Protein AF-A0AAU6PH48-F1 (afdb_monomer)

pLDDT: mean 81.65, std 17.06, range [42.31, 98.19]

Solvent-accessible surface area (backbone atoms only — not comparable to full-atom values): 6428 Å² total; per-residue (Å²): 132,87,76,74,26,89,87,47,77,96,52,94,57,52,49,69,60,53,53,48,53,53,56,42,49,76,70,73,50,49,54,67,57,46,14,63,77,67,74,45,59,49,70,59,40,45,53,50,54,52,54,51,51,51,51,50,51,55,48,53,53,53,50,58,74,71,44,73,77,92,80,77,92,80,89,77,82,85,81,78,83,81,84,80,77,82,77,82,75,80,76,79,75,81,74,91,126

Sequence (97 aa):
MKRKNKYYNRSRLSEAKFREVIKYFSVDLSATQIAQLTNLNLNTVNKILTLVRIRIFELSDQYQLQSAPLVGQIEVDESFLVLGASVGNAAEVPGAR

Mean predicted aligned error: 11.12 Å

Structure (mmCIF, N/CA/C/O backbone):
data_AF-A0AAU6PH48-F1
#
_entry.id   AF-A0AAU6PH48-F1
#
loop_
_atom_site.group_PDB
_atom_site.id
_atom_site.type_symbol
_atom_site.label_atom_id
_atom_site.label_alt_id
_atom_site.label_comp_id
_atom_site.label_asym_id
_atom_site.label_entity_id
_atom_site.label_seq_id
_atom_site.pdbx_PDB_ins_code
_atom_site.Cartn_x
_atom_site.Cartn_y
_atom_site.Cartn_z
_atom_site.occupancy
_atom_site.B_iso_or_equiv
_atom_site.auth_seq_id
_atom_site.auth_comp_id
_atom_site.auth_asym_id
_atom_site.auth_atom_id
_atom_site.pdbx_PDB_model_num
ATOM 1 N N . MET A 1 1 ? -4.881 -19.334 17.807 1.00 52.94 1 MET A N 1
ATOM 2 C CA . MET A 1 1 ? -3.595 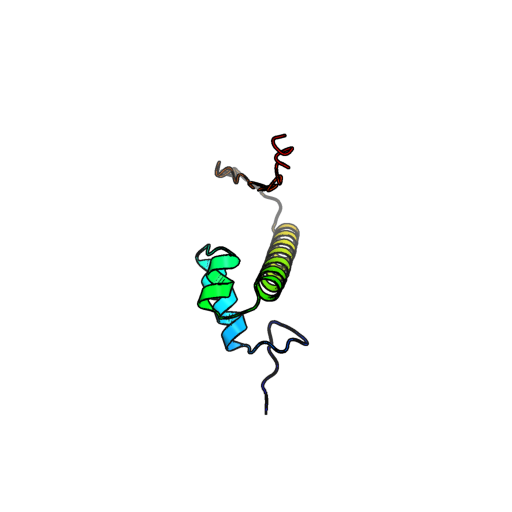-18.696 17.428 1.00 52.94 1 MET A CA 1
ATOM 3 C C . MET A 1 1 ? -3.865 -17.478 16.556 1.00 52.94 1 MET A C 1
ATOM 5 O O . MET A 1 1 ? -4.538 -17.614 15.541 1.00 52.94 1 MET A O 1
ATOM 9 N N . LYS A 1 2 ? -3.382 -16.289 16.934 1.00 58.19 2 LYS A N 1
ATOM 10 C CA . LYS A 1 2 ? -3.521 -15.083 16.101 1.00 58.19 2 LYS A CA 1
ATOM 11 C C . LYS A 1 2 ? -2.555 -15.223 14.921 1.00 58.19 2 LYS A C 1
ATOM 13 O O . LYS A 1 2 ? -1.343 -15.158 15.123 1.00 58.19 2 LYS A O 1
ATOM 18 N N . ARG A 1 3 ? -3.064 -15.507 13.717 1.00 70.50 3 ARG A N 1
ATOM 19 C CA . ARG A 1 3 ? -2.209 -15.593 12.525 1.00 70.50 3 ARG A CA 1
ATOM 20 C C . ARG A 1 3 ? -1.532 -14.239 12.319 1.00 70.50 3 ARG A C 1
ATOM 22 O O . ARG A 1 3 ? -2.200 -13.206 12.293 1.00 70.50 3 ARG A O 1
ATOM 29 N N . LYS A 1 4 ? -0.201 -14.250 12.257 1.00 76.81 4 LYS A N 1
ATOM 30 C CA . LYS A 1 4 ? 0.592 -13.061 11.937 1.00 76.81 4 LYS A CA 1
ATOM 31 C C . LYS A 1 4 ? 0.333 -12.711 10.475 1.00 76.81 4 LYS A C 1
ATOM 33 O O . LYS A 1 4 ? 0.258 -13.605 9.641 1.00 76.81 4 LYS A O 1
ATOM 38 N N . ASN A 1 5 ? 0.192 -11.426 10.181 1.00 83.94 5 ASN A N 1
ATOM 39 C CA . ASN A 1 5 ? 0.007 -10.960 8.816 1.00 83.94 5 ASN A CA 1
ATOM 40 C C . ASN A 1 5 ? 1.284 -11.231 8.000 1.00 83.94 5 ASN A C 1
ATOM 42 O O . ASN A 1 5 ? 2.328 -10.653 8.304 1.00 83.94 5 ASN A O 1
ATOM 46 N N . LYS A 1 6 ? 1.191 -12.097 6.981 1.00 86.94 6 LYS A N 1
ATOM 47 C CA . LYS A 1 6 ? 2.318 -12.470 6.104 1.00 86.94 6 LYS A CA 1
ATOM 48 C C . LYS A 1 6 ? 2.871 -11.283 5.308 1.00 86.94 6 LYS A C 1
ATOM 50 O O . LYS A 1 6 ? 4.049 -11.266 4.973 1.00 86.94 6 LYS A O 1
ATOM 55 N N . TYR A 1 7 ? 2.018 -10.314 4.997 1.00 88.00 7 TYR A N 1
ATOM 56 C CA . TYR A 1 7 ? 2.343 -9.193 4.119 1.00 88.00 7 TYR A CA 1
ATOM 57 C C . TYR A 1 7 ? 2.802 -7.955 4.886 1.00 88.00 7 TYR A C 1
ATOM 59 O O . TYR A 1 7 ? 3.508 -7.117 4.334 1.00 88.00 7 TYR A O 1
ATOM 67 N N . TYR A 1 8 ? 2.410 -7.829 6.159 1.00 88.31 8 TYR A N 1
ATOM 68 C CA . TYR A 1 8 ? 2.702 -6.647 6.963 1.00 88.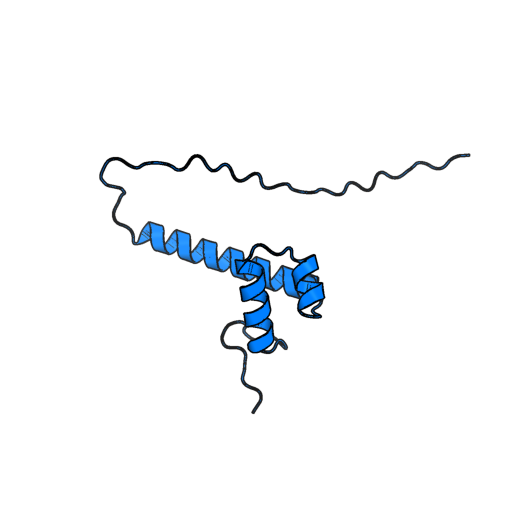31 8 TYR A CA 1
ATOM 69 C C . TYR A 1 8 ? 3.266 -7.012 8.339 1.00 88.31 8 TYR A C 1
ATOM 71 O O . TYR A 1 8 ? 2.544 -7.167 9.334 1.00 88.31 8 TYR A O 1
ATOM 79 N N . ASN A 1 9 ? 4.595 -7.145 8.366 1.00 84.06 9 ASN A N 1
ATOM 80 C CA . ASN A 1 9 ? 5.374 -7.569 9.525 1.00 84.06 9 ASN A CA 1
ATOM 81 C C . ASN A 1 9 ? 5.202 -6.637 10.732 1.00 84.06 9 ASN A C 1
ATOM 83 O O . ASN A 1 9 ? 5.161 -5.416 10.604 1.00 84.06 9 ASN A O 1
ATOM 87 N N . ARG A 1 10 ? 5.137 -7.241 11.930 1.00 79.31 10 ARG A N 1
ATOM 88 C CA . ARG A 1 10 ? 4.993 -6.559 13.236 1.00 79.31 10 ARG A CA 1
ATOM 89 C C . ARG A 1 10 ? 3.782 -5.619 13.340 1.00 79.31 10 ARG A C 1
ATOM 91 O O . ARG A 1 10 ? 3.731 -4.775 14.231 1.00 79.31 10 ARG A O 1
ATOM 98 N N . SER A 1 11 ? 2.789 -5.777 12.472 1.00 80.31 11 SER A N 1
ATOM 99 C CA . SER A 1 11 ? 1.575 -4.976 12.533 1.00 80.31 11 SER A CA 1
ATOM 100 C C . SER A 1 11 ? 0.526 -5.585 13.462 1.00 80.31 11 SER A C 1
ATOM 102 O O . SER A 1 11 ? 0.422 -6.802 13.623 1.00 80.31 11 SER A O 1
ATOM 104 N N . ARG A 1 12 ? -0.289 -4.714 14.065 1.00 85.12 12 ARG A N 1
ATOM 105 C CA . ARG A 1 12 ? -1.525 -5.103 14.764 1.00 85.12 12 ARG A CA 1
ATOM 106 C C . ARG A 1 12 ? -2.701 -5.318 13.799 1.00 85.12 12 ARG A C 1
ATOM 108 O O . ARG A 1 12 ? -3.785 -5.682 14.247 1.00 85.12 12 ARG A O 1
ATOM 115 N N . LEU A 1 13 ? -2.489 -5.094 12.500 1.00 89.19 13 LEU A N 1
ATOM 116 C CA . LEU A 1 13 ? -3.504 -5.194 11.460 1.00 89.19 13 LEU A CA 1
ATOM 117 C C . LEU A 1 13 ? -3.703 -6.655 11.048 1.00 89.19 13 LEU A C 1
ATOM 119 O O . LEU A 1 13 ? -2.738 -7.373 10.778 1.00 89.19 13 LEU A O 1
ATOM 123 N N . SER A 1 14 ? -4.960 -7.091 10.971 1.00 90.31 14 SER A N 1
ATOM 124 C CA . SER A 1 14 ? -5.273 -8.425 10.462 1.00 90.31 14 SER A CA 1
ATOM 125 C C . SER A 1 14 ? -4.922 -8.537 8.977 1.00 90.31 14 SER A C 1
ATOM 127 O O . SER A 1 14 ? -4.990 -7.567 8.222 1.00 90.31 14 SER A O 1
ATOM 129 N N . GLU A 1 15 ? -4.570 -9.744 8.540 1.00 91.69 15 GLU A N 1
ATOM 130 C CA . GLU A 1 15 ? -4.280 -10.014 7.129 1.00 91.69 15 GLU A CA 1
ATOM 131 C C . GLU A 1 15 ? -5.477 -9.690 6.224 1.00 91.69 15 GLU A C 1
ATOM 133 O O . GLU A 1 15 ? -5.303 -9.095 5.166 1.00 91.69 15 GLU A O 1
ATOM 138 N N . ALA A 1 16 ? -6.696 -10.009 6.671 1.00 92.00 16 ALA A N 1
ATOM 139 C CA . ALA A 1 16 ? -7.921 -9.705 5.938 1.00 92.00 16 ALA A CA 1
ATOM 140 C C . ALA A 1 16 ? -8.082 -8.197 5.688 1.00 92.00 16 ALA A C 1
ATOM 142 O O . ALA A 1 16 ? -8.311 -7.794 4.550 1.00 92.00 16 ALA A O 1
ATOM 143 N N . LYS A 1 17 ? -7.881 -7.357 6.717 1.00 93.00 17 LYS A N 1
ATOM 144 C CA . LYS A 1 17 ? -7.959 -5.896 6.561 1.00 93.00 17 LYS A CA 1
ATOM 145 C C . LYS A 1 17 ? -6.834 -5.343 5.698 1.00 93.00 17 LYS A C 1
ATOM 147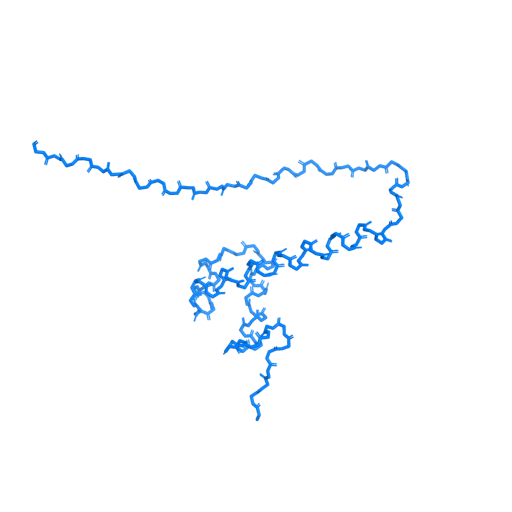 O O . LYS A 1 17 ? -7.069 -4.435 4.911 1.00 93.00 17 LYS A O 1
ATOM 152 N N . PHE A 1 18 ? -5.628 -5.900 5.799 1.00 95.00 18 PHE A N 1
ATOM 153 C CA . PHE A 1 18 ? -4.540 -5.515 4.901 1.00 95.00 18 PHE A CA 1
ATOM 154 C C . PHE A 1 18 ? -4.888 -5.815 3.438 1.00 95.00 18 PHE A C 1
ATOM 156 O O . PHE A 1 18 ? -4.759 -4.940 2.589 1.00 95.00 18 PHE A O 1
ATOM 163 N N . ARG A 1 19 ? -5.389 -7.019 3.139 1.00 95.00 19 ARG A N 1
ATOM 164 C CA . ARG A 1 19 ? -5.816 -7.388 1.780 1.00 95.00 19 ARG A CA 1
ATOM 165 C C . ARG A 1 19 ? -6.952 -6.509 1.265 1.00 95.00 19 ARG A C 1
ATOM 167 O O . ARG A 1 19 ? -6.982 -6.204 0.080 1.00 95.00 19 ARG A O 1
ATOM 174 N N . GLU A 1 20 ? -7.855 -6.088 2.143 1.00 96.31 20 GLU A N 1
ATOM 175 C CA . GLU A 1 20 ? -8.922 -5.149 1.801 1.00 96.31 20 GLU A CA 1
ATOM 176 C C . GLU A 1 20 ? -8.366 -3.774 1.391 1.00 96.31 20 GLU A C 1
ATOM 178 O O . GLU A 1 20 ? -8.758 -3.248 0.353 1.00 96.31 20 GLU A O 1
ATOM 183 N N . VAL A 1 21 ? -7.383 -3.241 2.130 1.00 96.88 21 VAL A N 1
ATOM 184 C CA . VAL A 1 21 ? -6.662 -2.011 1.746 1.00 96.88 21 VAL A CA 1
ATOM 185 C C . VAL A 1 21 ? -6.026 -2.154 0.360 1.00 96.88 21 VAL A C 1
ATOM 187 O O . VAL A 1 21 ? -6.177 -1.259 -0.466 1.00 96.88 21 VAL A O 1
ATOM 190 N N . ILE A 1 22 ? -5.360 -3.282 0.078 1.00 96.88 22 ILE A N 1
ATOM 191 C CA . ILE A 1 22 ? -4.751 -3.535 -1.241 1.00 96.88 22 ILE A CA 1
ATOM 192 C C . ILE A 1 22 ? -5.809 -3.619 -2.346 1.00 96.88 22 ILE A C 1
ATOM 194 O O . ILE A 1 22 ? -5.610 -3.059 -3.420 1.00 96.88 22 ILE A O 1
ATOM 198 N N . LYS A 1 23 ? -6.948 -4.272 -2.085 1.00 97.56 23 LYS A N 1
ATOM 199 C CA . LYS A 1 23 ? -8.062 -4.348 -3.039 1.00 97.56 23 LYS A CA 1
ATOM 200 C C . LYS A 1 23 ? -8.576 -2.954 -3.398 1.00 97.56 23 LYS A C 1
ATOM 202 O O . LYS A 1 23 ? -8.782 -2.669 -4.572 1.00 97.56 23 LYS A O 1
ATOM 207 N N . TYR A 1 24 ? -8.763 -2.083 -2.410 1.00 98.19 24 TYR A N 1
ATOM 208 C CA . TYR A 1 24 ? -9.215 -0.720 -2.674 1.00 98.19 24 TYR A CA 1
ATOM 209 C C . TYR A 1 24 ? -8.156 0.130 -3.378 1.00 98.19 24 TYR A C 1
ATOM 211 O O . TYR A 1 24 ? -8.489 0.903 -4.269 1.00 98.19 24 TYR A O 1
ATOM 219 N N . PHE A 1 25 ? -6.882 -0.064 -3.042 1.00 96.38 25 PHE A N 1
ATOM 220 C CA . PHE A 1 25 ? -5.783 0.571 -3.763 1.00 96.38 25 PHE A CA 1
ATOM 221 C C . PHE A 1 25 ? -5.749 0.167 -5.246 1.00 96.38 25 PHE A C 1
ATOM 223 O O . PHE A 1 25 ? -5.542 1.022 -6.093 1.00 96.38 25 PHE A O 1
ATOM 230 N N . SER A 1 26 ? -6.016 -1.103 -5.577 1.00 96.38 26 SER A N 1
ATOM 231 C CA . SER A 1 26 ? -6.014 -1.580 -6.973 1.00 96.38 26 SER A CA 1
ATOM 232 C C . SER A 1 26 ? -7.149 -1.043 -7.852 1.00 96.38 26 SER A C 1
ATOM 234 O O . SER A 1 26 ? -7.109 -1.237 -9.060 1.00 96.38 26 SER A O 1
ATOM 236 N N . VAL A 1 27 ? -8.163 -0.406 -7.260 1.00 96.56 27 VAL A N 1
ATOM 237 C CA . VAL A 1 27 ? -9.264 0.255 -7.984 1.00 96.56 27 VAL A CA 1
ATOM 238 C C . VAL A 1 27 ? -9.167 1.785 -7.891 1.00 96.56 27 VAL A C 1
ATOM 240 O O . VAL A 1 27 ? -10.176 2.470 -8.020 1.00 96.56 27 VAL A O 1
ATOM 243 N N . ASP A 1 28 ? -7.968 2.308 -7.612 1.00 94.81 28 ASP A N 1
ATOM 244 C CA . ASP A 1 28 ? -7.646 3.741 -7.534 1.00 94.81 28 ASP A CA 1
ATOM 245 C C . ASP A 1 28 ? -8.436 4.553 -6.492 1.00 94.81 28 ASP A C 1
ATOM 247 O O . ASP A 1 28 ? -8.647 5.760 -6.629 1.00 94.81 28 ASP A O 1
ATOM 251 N N . LEU A 1 29 ? -8.831 3.928 -5.377 1.00 96.81 29 LEU A N 1
ATOM 252 C CA . LEU A 1 29 ? -9.408 4.677 -4.257 1.00 96.81 29 LEU A CA 1
ATOM 253 C C . LEU A 1 29 ? -8.346 5.500 -3.516 1.00 96.81 29 LEU A C 1
ATOM 255 O O . LEU A 1 29 ? -7.225 5.050 -3.251 1.00 96.81 29 LEU A O 1
ATOM 259 N N . SER A 1 30 ? -8.733 6.706 -3.101 1.00 96.06 30 SER A N 1
ATOM 260 C CA . SER A 1 30 ? -7.875 7.599 -2.326 1.00 96.06 30 SER A CA 1
ATOM 261 C C . SER A 1 30 ? -7.668 7.093 -0.894 1.00 96.06 30 SER A C 1
ATOM 263 O O . SER A 1 30 ? -8.474 6.342 -0.340 1.00 96.06 30 SER A O 1
ATOM 265 N N . ALA A 1 31 ? -6.600 7.547 -0.233 1.00 95.75 31 ALA A N 1
ATOM 266 C CA . ALA A 1 31 ? -6.308 7.140 1.143 1.00 95.75 31 ALA A CA 1
ATOM 267 C C . ALA A 1 31 ? -7.451 7.469 2.122 1.00 95.75 31 ALA A C 1
ATOM 269 O O . ALA A 1 31 ? -7.700 6.702 3.053 1.00 95.75 31 ALA A O 1
ATOM 270 N N . THR A 1 32 ? -8.164 8.580 1.904 1.00 97.81 32 THR A N 1
ATOM 271 C CA . THR A 1 32 ? -9.314 8.984 2.725 1.00 97.81 32 THR A CA 1
ATOM 272 C C . THR A 1 32 ? -10.502 8.050 2.520 1.00 97.81 32 THR A C 1
ATOM 274 O O . THR A 1 32 ? -11.064 7.576 3.508 1.00 97.81 32 THR A O 1
ATOM 277 N N . GLN A 1 33 ? -10.821 7.700 1.271 1.00 98.00 33 GLN A N 1
ATOM 278 C CA . GLN A 1 33 ? -11.870 6.726 0.948 1.00 98.00 33 GLN A CA 1
ATOM 279 C C . GLN A 1 33 ? -11.550 5.351 1.545 1.00 98.00 33 GLN A C 1
ATOM 281 O O . GLN A 1 33 ? -12.397 4.729 2.184 1.00 98.00 33 GLN A O 1
ATOM 286 N N . ILE A 1 34 ? -10.302 4.896 1.413 1.00 97.69 34 ILE A N 1
ATOM 287 C CA . ILE A 1 34 ? -9.853 3.618 1.976 1.00 97.69 34 ILE A CA 1
ATOM 288 C C . ILE A 1 34 ? -9.965 3.623 3.503 1.00 97.69 34 ILE A C 1
ATOM 290 O O . ILE A 1 34 ? -10.444 2.646 4.081 1.00 97.69 34 ILE A O 1
ATOM 294 N N . ALA A 1 35 ? -9.548 4.701 4.172 1.00 97.44 35 ALA A N 1
ATOM 295 C CA . ALA A 1 35 ? -9.651 4.826 5.626 1.00 97.44 35 ALA A CA 1
ATOM 296 C C . ALA A 1 35 ? -11.107 4.731 6.104 1.00 97.44 35 ALA A C 1
ATOM 298 O O . ALA A 1 35 ? -11.389 3.988 7.047 1.00 97.44 35 ALA A O 1
ATOM 299 N N . GLN A 1 36 ? -12.027 5.401 5.403 1.00 97.56 36 GLN A N 1
ATOM 300 C CA . GLN A 1 36 ? -13.464 5.352 5.680 1.00 97.56 36 GLN A CA 1
ATOM 301 C C . GLN A 1 36 ? -14.042 3.944 5.475 1.00 97.56 36 GLN A C 1
ATOM 303 O O . GLN A 1 36 ? -14.672 3.408 6.383 1.00 97.56 36 GLN A O 1
ATOM 308 N N . LEU A 1 37 ? -13.775 3.305 4.330 1.00 97.31 37 LEU A N 1
ATOM 309 C CA . LEU A 1 37 ? -14.304 1.971 4.006 1.00 97.31 37 LEU A CA 1
ATOM 310 C C . LEU A 1 37 ? -13.742 0.870 4.913 1.00 97.31 37 LEU A C 1
ATOM 312 O O . LEU A 1 37 ? -14.437 -0.077 5.275 1.00 97.31 37 LEU A O 1
ATOM 316 N N . THR A 1 38 ? -12.469 0.979 5.296 1.00 95.19 38 THR A N 1
ATOM 317 C CA . THR A 1 38 ? -11.810 -0.042 6.120 1.00 95.19 38 THR A CA 1
ATOM 318 C C . THR A 1 38 ? -11.969 0.190 7.621 1.00 95.19 38 THR A C 1
ATOM 320 O O . THR A 1 38 ? -11.677 -0.738 8.384 1.00 95.19 38 THR A O 1
ATOM 323 N N . ASN A 1 39 ? -12.459 1.365 8.033 1.00 96.31 39 ASN A N 1
ATOM 324 C CA . ASN A 1 39 ? -12.468 1.863 9.411 1.00 96.31 39 ASN A CA 1
ATOM 325 C C . ASN A 1 39 ? -11.066 1.827 10.054 1.00 96.31 39 ASN A C 1
ATOM 327 O O . ASN A 1 39 ? -10.869 1.347 11.174 1.00 96.31 39 ASN A O 1
ATOM 331 N N . LEU A 1 40 ? -10.063 2.273 9.296 1.00 95.12 40 LEU A N 1
ATOM 332 C CA . LEU A 1 40 ? -8.674 2.377 9.737 1.00 95.12 40 LEU A CA 1
ATOM 333 C C . LEU A 1 40 ? -8.279 3.842 9.894 1.00 95.12 40 LEU A C 1
ATOM 335 O O . LEU A 1 40 ? -8.792 4.725 9.215 1.00 95.12 40 LEU A O 1
ATOM 339 N N . ASN A 1 41 ? -7.299 4.102 10.758 1.00 95.19 41 ASN A N 1
ATOM 340 C CA . ASN A 1 41 ? -6.711 5.432 10.859 1.00 95.19 41 ASN A CA 1
ATOM 341 C C . ASN A 1 41 ? -6.048 5.808 9.519 1.00 95.19 41 ASN A C 1
ATOM 343 O O . ASN A 1 41 ? -5.254 5.029 8.982 1.00 95.19 41 ASN A O 1
ATOM 347 N N . LEU A 1 42 ? -6.323 7.015 9.018 1.00 97.06 42 LEU A N 1
ATOM 348 C CA . LEU A 1 42 ? -5.757 7.546 7.776 1.00 97.06 42 LEU A CA 1
ATOM 349 C C . LEU A 1 42 ? -4.224 7.452 7.733 1.00 97.06 42 LEU A C 1
ATOM 351 O O . LEU A 1 42 ? -3.660 7.065 6.714 1.00 97.06 42 LEU A O 1
ATOM 355 N N . ASN A 1 43 ? -3.541 7.697 8.854 1.00 96.06 43 ASN A N 1
ATOM 356 C CA . ASN A 1 43 ? -2.085 7.558 8.955 1.00 96.06 43 ASN A CA 1
ATOM 357 C C . ASN A 1 43 ? -1.627 6.107 8.760 1.00 96.06 43 ASN A C 1
ATOM 359 O O . ASN A 1 43 ? -0.568 5.856 8.187 1.00 96.06 43 ASN A O 1
ATOM 363 N N . THR A 1 44 ? -2.428 5.137 9.212 1.00 94.75 44 THR A N 1
ATOM 364 C CA . THR A 1 44 ? -2.148 3.711 8.987 1.00 94.75 44 THR A CA 1
ATOM 365 C C . THR A 1 44 ? -2.308 3.357 7.514 1.00 94.75 44 THR A C 1
ATOM 367 O O . THR A 1 44 ? -1.430 2.700 6.959 1.00 94.75 44 THR A O 1
ATOM 370 N N . VAL A 1 45 ? -3.380 3.827 6.872 1.00 96.56 45 VAL A N 1
ATOM 371 C CA . VAL A 1 45 ? -3.603 3.624 5.434 1.00 96.56 45 VAL A CA 1
ATOM 372 C C . VAL A 1 45 ? -2.482 4.266 4.624 1.00 96.56 45 VAL A C 1
ATOM 374 O O . VAL A 1 45 ? -1.841 3.573 3.843 1.00 96.56 45 VAL A O 1
ATOM 377 N N . ASN A 1 46 ? -2.163 5.538 4.873 1.00 96.75 46 ASN A N 1
ATOM 378 C CA . ASN A 1 46 ? -1.064 6.237 4.206 1.00 96.75 46 ASN A CA 1
ATOM 379 C C . ASN A 1 46 ? 0.260 5.483 4.345 1.00 96.75 46 ASN A C 1
ATOM 381 O O . ASN A 1 46 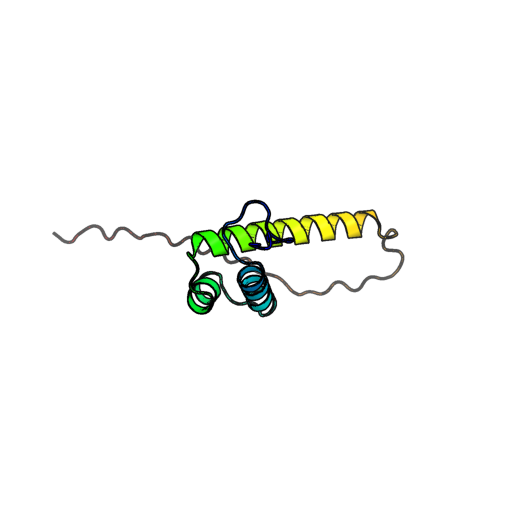? 0.940 5.256 3.348 1.00 96.75 46 ASN A O 1
ATOM 385 N N . LYS A 1 47 ? 0.593 5.011 5.553 1.00 95.25 47 LYS A N 1
ATOM 386 C CA . LYS A 1 47 ? 1.799 4.206 5.776 1.00 95.25 47 LYS A CA 1
ATOM 387 C C . LYS A 1 47 ? 1.805 2.928 4.937 1.00 95.25 47 LYS A C 1
ATOM 389 O O . LYS A 1 47 ? 2.839 2.584 4.372 1.00 95.25 47 LYS A O 1
ATOM 394 N N . ILE A 1 48 ? 0.675 2.224 4.856 1.00 95.38 48 ILE A N 1
ATOM 395 C CA . ILE A 1 48 ? 0.552 1.016 4.030 1.00 95.38 48 ILE A CA 1
ATOM 396 C C . ILE A 1 48 ? 0.736 1.361 2.552 1.00 95.38 48 ILE A C 1
ATOM 398 O O . ILE A 1 48 ? 1.554 0.728 1.893 1.00 95.38 48 ILE A O 1
ATOM 402 N N . LEU A 1 49 ? 0.039 2.381 2.046 1.00 96.25 49 LEU A N 1
ATOM 403 C CA . LEU A 1 49 ? 0.123 2.779 0.640 1.00 96.25 49 LEU A CA 1
ATOM 404 C C . LEU A 1 49 ? 1.537 3.222 0.250 1.00 96.25 49 LEU A C 1
ATOM 406 O O . LEU A 1 49 ? 2.015 2.856 -0.818 1.00 96.25 49 LEU A O 1
ATOM 410 N N . THR A 1 50 ? 2.241 3.953 1.117 1.00 96.25 50 THR A N 1
ATOM 411 C CA . THR A 1 50 ? 3.645 4.322 0.886 1.00 96.25 50 THR A CA 1
ATOM 412 C C . THR A 1 50 ? 4.537 3.090 0.765 1.00 96.25 50 THR A C 1
ATOM 414 O O . THR A 1 50 ? 5.303 2.988 -0.189 1.00 96.25 50 THR A O 1
ATOM 417 N N . LEU A 1 51 ? 4.414 2.123 1.679 1.00 95.56 51 LEU A N 1
ATOM 418 C CA . LEU A 1 51 ? 5.206 0.889 1.622 1.00 95.56 51 LEU A CA 1
ATOM 419 C C . LEU A 1 51 ? 4.889 0.051 0.376 1.00 95.56 51 LEU A C 1
ATOM 421 O O . LEU A 1 51 ? 5.792 -0.532 -0.216 1.00 95.56 51 LEU A O 1
ATOM 425 N N . VAL A 1 52 ? 3.622 0.013 -0.043 1.00 95.19 52 VAL A N 1
ATOM 426 C CA . VAL A 1 52 ? 3.205 -0.668 -1.277 1.00 95.19 52 VAL A CA 1
ATOM 427 C C . VAL A 1 52 ? 3.822 -0.001 -2.505 1.00 95.19 52 VAL A C 1
ATOM 429 O O . VAL A 1 52 ? 4.362 -0.704 -3.353 1.00 95.19 52 VAL A O 1
ATOM 432 N N . ARG A 1 53 ? 3.810 1.336 -2.588 1.00 95.25 53 ARG A N 1
ATOM 433 C CA . ARG A 1 53 ? 4.439 2.075 -3.697 1.00 95.25 53 ARG A CA 1
ATOM 434 C C . ARG A 1 53 ? 5.943 1.833 -3.775 1.00 95.25 53 ARG A C 1
ATOM 436 O O . ARG A 1 53 ? 6.446 1.574 -4.861 1.00 95.25 53 ARG A O 1
ATOM 443 N N . ILE A 1 54 ? 6.636 1.846 -2.634 1.00 95.56 54 ILE A N 1
ATOM 444 C CA . ILE A 1 54 ? 8.064 1.495 -2.568 1.00 95.56 54 ILE A CA 1
ATOM 445 C C . ILE A 1 54 ? 8.276 0.070 -3.083 1.00 95.56 54 ILE A C 1
ATOM 447 O O . ILE A 1 54 ? 9.153 -0.159 -3.907 1.00 95.56 54 ILE A O 1
ATOM 451 N N . ARG A 1 55 ? 7.433 -0.884 -2.669 1.00 94.88 55 ARG A N 1
ATOM 452 C CA . ARG A 1 55 ? 7.564 -2.271 -3.120 1.00 94.88 55 ARG A CA 1
ATOM 453 C C . ARG A 1 55 ? 7.332 -2.435 -4.623 1.00 94.88 55 ARG A C 1
ATOM 455 O O . ARG A 1 55 ? 8.014 -3.242 -5.245 1.00 94.88 55 ARG A O 1
ATOM 462 N N . ILE A 1 56 ? 6.375 -1.705 -5.197 1.00 94.12 56 ILE A N 1
ATOM 463 C CA . ILE A 1 56 ? 6.146 -1.685 -6.648 1.00 94.12 56 ILE A CA 1
ATOM 464 C C . ILE A 1 56 ? 7.385 -1.135 -7.355 1.00 94.12 56 ILE A C 1
ATOM 466 O O . ILE A 1 56 ? 7.863 -1.767 -8.286 1.00 94.12 56 ILE A O 1
ATOM 470 N N . PHE A 1 57 ? 7.940 -0.023 -6.870 1.00 93.44 57 PHE A N 1
ATOM 471 C CA . PHE A 1 57 ? 9.157 0.570 -7.424 1.00 93.44 57 PHE A CA 1
ATOM 472 C C . PHE A 1 57 ? 10.348 -0.401 -7.402 1.00 93.44 57 PHE A C 1
ATOM 474 O O . PHE A 1 57 ? 10.966 -0.621 -8.438 1.00 93.44 57 PHE A O 1
ATOM 481 N N . GLU A 1 58 ? 10.625 -1.037 -6.258 1.00 92.94 58 GLU A N 1
ATOM 482 C CA . GLU A 1 58 ? 11.686 -2.051 -6.132 1.00 92.94 58 GLU A CA 1
ATOM 483 C C . GLU A 1 58 ? 11.507 -3.207 -7.122 1.00 92.94 58 GLU A C 1
ATOM 485 O O . GLU A 1 58 ? 12.474 -3.691 -7.705 1.00 92.94 58 GLU A O 1
ATOM 490 N N . LEU A 1 59 ? 10.266 -3.673 -7.296 1.00 92.31 59 LEU A N 1
ATOM 491 C CA . LEU A 1 59 ? 9.965 -4.740 -8.242 1.00 92.31 59 LEU A CA 1
ATOM 492 C C . LEU A 1 59 ? 10.203 -4.274 -9.675 1.00 92.31 59 LEU A C 1
ATOM 494 O O . LEU A 1 59 ? 10.854 -4.994 -10.422 1.00 92.31 59 LEU A O 1
ATOM 498 N N . SER A 1 60 ? 9.721 -3.089 -10.049 1.00 88.31 60 SER A N 1
ATOM 499 C CA . SER A 1 60 ? 9.922 -2.528 -11.388 1.00 88.31 60 SER A CA 1
ATOM 500 C C . SER A 1 60 ? 11.404 -2.378 -11.732 1.00 88.31 60 SER A C 1
ATOM 502 O O . SER A 1 60 ? 11.815 -2.788 -12.815 1.00 88.31 60 SER A O 1
ATOM 504 N N . ASP A 1 61 ? 12.213 -1.867 -10.801 1.00 86.88 61 ASP A N 1
ATOM 505 C CA . ASP A 1 61 ? 13.665 -1.746 -10.973 1.00 86.88 61 ASP A CA 1
ATOM 506 C C . ASP A 1 61 ? 14.324 -3.122 -11.160 1.00 86.88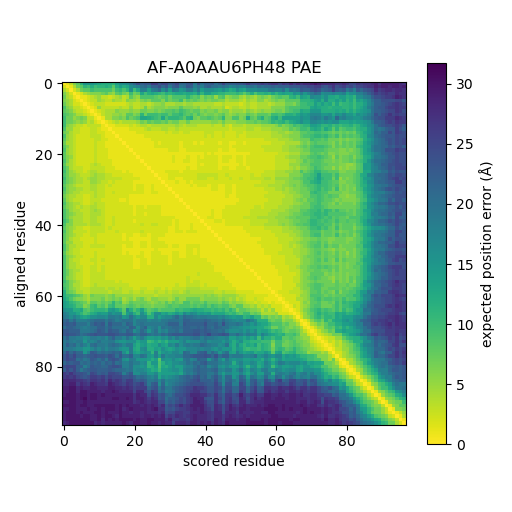 61 ASP A C 1
ATOM 508 O O . ASP A 1 61 ? 15.062 -3.357 -12.119 1.00 86.88 61 ASP A O 1
ATOM 512 N N . GLN A 1 62 ? 13.961 -4.093 -10.316 1.00 86.19 62 GLN A N 1
ATOM 513 C CA . GLN A 1 62 ? 14.449 -5.465 -10.441 1.00 86.19 62 GLN A CA 1
ATOM 514 C C . GLN A 1 62 ? 14.049 -6.107 -11.783 1.00 86.19 62 GLN A C 1
ATOM 516 O O . GLN A 1 62 ? 14.869 -6.790 -12.398 1.00 86.19 62 GLN A O 1
ATOM 521 N N . TYR A 1 63 ? 12.812 -5.903 -12.248 1.00 82.81 63 TYR A N 1
ATOM 522 C CA . TYR A 1 63 ? 12.355 -6.392 -13.552 1.00 82.81 63 TYR A CA 1
ATOM 523 C C . TYR A 1 63 ? 13.163 -5.769 -14.690 1.00 82.81 63 TYR A C 1
ATOM 525 O O . TYR A 1 63 ? 13.577 -6.490 -15.596 1.00 82.81 63 TYR A O 1
ATOM 533 N N . GLN A 1 64 ? 13.441 -4.468 -14.633 1.00 79.88 64 GLN A N 1
ATOM 534 C CA . GLN A 1 64 ? 14.231 -3.784 -15.653 1.00 79.88 64 GLN A CA 1
ATOM 535 C C . GLN A 1 64 ? 15.671 -4.309 -15.721 1.00 79.88 64 GLN A C 1
ATOM 537 O O . GLN A 1 64 ? 16.175 -4.544 -16.816 1.00 79.88 64 GLN A O 1
ATOM 542 N N . LEU A 1 65 ? 16.304 -4.574 -14.573 1.00 76.88 65 LEU A N 1
ATOM 543 C CA . LEU A 1 65 ? 17.653 -5.156 -14.509 1.00 76.88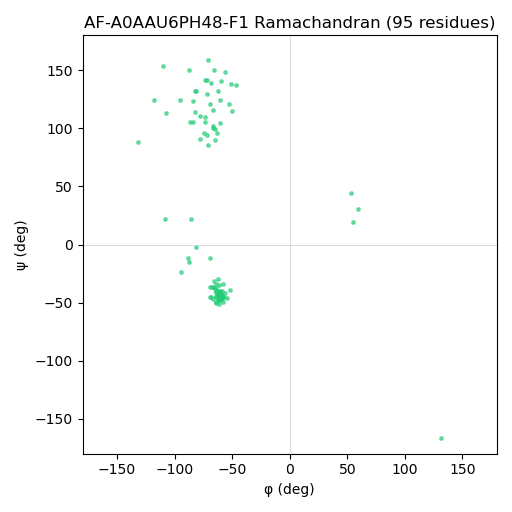 65 LEU A CA 1
ATOM 544 C C . LEU A 1 65 ? 17.723 -6.595 -15.048 1.00 76.88 65 LEU A C 1
ATOM 546 O O . LEU A 1 65 ? 18.763 -7.011 -15.552 1.00 76.88 65 LEU A O 1
ATOM 550 N N . GLN A 1 66 ? 16.643 -7.369 -14.909 1.00 77.81 66 GLN A N 1
ATOM 551 C CA . GLN A 1 66 ? 16.563 -8.756 -15.391 1.00 77.81 66 GLN A CA 1
ATOM 552 C C . GLN A 1 66 ? 16.097 -8.869 -16.845 1.00 77.81 66 GLN A C 1
ATOM 554 O O . GLN A 1 66 ? 16.228 -9.933 -17.453 1.00 77.81 66 GLN A O 1
ATOM 559 N N . SER A 1 67 ? 15.529 -7.800 -17.395 1.00 73.94 67 SER A N 1
ATOM 560 C CA . SER A 1 67 ? 15.059 -7.771 -18.774 1.00 73.94 67 SER A CA 1
ATOM 561 C C . SER A 1 67 ? 16.248 -7.688 -19.727 1.00 73.94 67 SER A C 1
ATOM 563 O O . SER A 1 67 ? 17.228 -6.993 -19.461 1.00 73.94 67 SER A O 1
ATOM 565 N N . ALA A 1 68 ? 16.167 -8.391 -20.860 1.00 70.44 68 ALA A N 1
ATOM 566 C CA . ALA A 1 68 ? 17.107 -8.159 -21.950 1.00 70.44 68 ALA A CA 1
ATOM 567 C C . ALA A 1 68 ? 17.059 -6.669 -22.345 1.00 70.44 68 ALA A C 1
ATOM 569 O O . ALA A 1 68 ? 15.982 -6.066 -22.248 1.00 70.44 68 ALA A O 1
ATOM 570 N N . PRO A 1 69 ? 18.180 -6.071 -22.802 1.00 72.50 69 PRO A N 1
ATOM 571 C CA . PRO A 1 69 ? 18.153 -4.737 -23.391 1.00 72.50 69 PRO A CA 1
ATOM 572 C C . PRO A 1 69 ? 16.999 -4.662 -24.387 1.00 72.50 69 PRO A C 1
ATOM 574 O O . PRO A 1 69 ? 16.776 -5.620 -25.124 1.00 72.50 69 PRO A O 1
ATOM 577 N N . LEU A 1 70 ? 16.238 -3.570 -24.388 1.00 68.81 70 LEU A N 1
ATOM 578 C CA . LEU A 1 70 ? 15.143 -3.412 -25.339 1.00 68.81 70 LEU A CA 1
ATOM 579 C C . LEU A 1 70 ? 15.739 -3.458 -26.759 1.00 68.81 70 LEU A C 1
ATOM 581 O O . LEU A 1 70 ? 16.413 -2.520 -27.181 1.00 68.81 70 LEU A O 1
ATOM 585 N N . VAL A 1 71 ? 15.559 -4.577 -27.468 1.00 66.88 71 VAL A N 1
ATOM 586 C CA . VAL A 1 71 ? 16.059 -4.779 -28.835 1.00 66.88 71 VAL A CA 1
ATOM 587 C C . VAL A 1 71 ? 14.870 -4.740 -29.790 1.00 66.88 71 VAL A C 1
ATOM 589 O O . VAL A 1 71 ? 14.026 -5.632 -29.762 1.00 66.88 71 VAL A O 1
ATOM 592 N N . GLY A 1 72 ? 14.813 -3.717 -30.645 1.00 75.31 72 GLY A N 1
ATOM 593 C CA . GLY A 1 72 ? 13.770 -3.551 -31.662 1.00 75.31 72 GLY A CA 1
ATOM 594 C C . GLY A 1 72 ? 13.150 -2.152 -31.671 1.00 75.31 72 GLY A C 1
ATOM 595 O O . GLY A 1 72 ? 13.690 -1.217 -31.084 1.00 75.31 72 GLY A O 1
ATOM 596 N N . GLN A 1 73 ? 12.018 -2.011 -32.362 1.00 73.62 73 GLN A N 1
ATOM 597 C CA . GLN A 1 73 ? 11.172 -0.818 -32.280 1.00 73.62 73 GLN A CA 1
ATOM 598 C C . GLN A 1 73 ? 10.271 -0.923 -31.046 1.00 73.62 73 GLN A C 1
ATOM 600 O O . GLN A 1 73 ? 9.658 -1.962 -30.812 1.00 73.62 73 GLN A O 1
ATOM 605 N N . ILE A 1 74 ? 10.218 0.149 -30.260 1.00 79.62 74 ILE A N 1
ATOM 606 C CA . ILE A 1 74 ? 9.458 0.233 -29.012 1.00 79.62 74 ILE A CA 1
ATOM 607 C C . ILE A 1 74 ? 8.416 1.327 -29.210 1.00 79.62 74 ILE A C 1
ATOM 609 O O . ILE A 1 74 ? 8.770 2.457 -29.546 1.00 79.62 74 ILE A O 1
ATOM 613 N N . GLU A 1 75 ? 7.147 0.994 -29.011 1.00 79.81 75 GLU A N 1
ATOM 614 C CA . GLU A 1 75 ? 6.079 1.983 -28.912 1.00 79.81 75 GLU A CA 1
ATOM 615 C C . GLU A 1 75 ? 6.037 2.496 -27.472 1.00 79.81 75 GLU A C 1
ATOM 617 O O . GLU A 1 75 ? 5.953 1.715 -26.522 1.00 79.81 75 GLU A O 1
ATOM 622 N N . VAL A 1 76 ? 6.172 3.809 -27.309 1.00 79.19 76 VAL A N 1
ATOM 623 C CA . VAL A 1 76 ? 6.071 4.472 -26.009 1.00 79.19 76 VAL A CA 1
ATOM 624 C C . VAL A 1 76 ? 4.640 4.973 -25.869 1.00 79.19 76 VAL A C 1
ATOM 626 O O . VAL A 1 76 ? 4.174 5.712 -26.730 1.00 79.19 76 VAL A O 1
ATOM 629 N N . ASP A 1 77 ? 3.950 4.580 -24.799 1.00 82.19 77 ASP A N 1
ATOM 630 C CA . ASP A 1 77 ? 2.628 5.129 -24.487 1.00 82.19 77 ASP A CA 1
ATOM 631 C C . ASP A 1 77 ? 2.770 6.586 -24.006 1.00 82.19 77 ASP A C 1
ATOM 633 O O . ASP A 1 77 ? 3.578 6.882 -23.121 1.00 82.19 77 ASP A O 1
ATOM 637 N N . GLU A 1 78 ? 1.993 7.505 -24.584 1.00 77.38 78 GLU A N 1
ATOM 638 C CA . GLU A 1 78 ? 2.005 8.940 -24.252 1.00 77.38 78 GLU A CA 1
ATOM 639 C C . GLU A 1 78 ? 1.090 9.288 -23.066 1.00 77.38 78 GLU A C 1
ATOM 641 O O . GLU A 1 78 ? 0.661 10.430 -22.885 1.00 77.38 78 GLU A O 1
ATOM 646 N 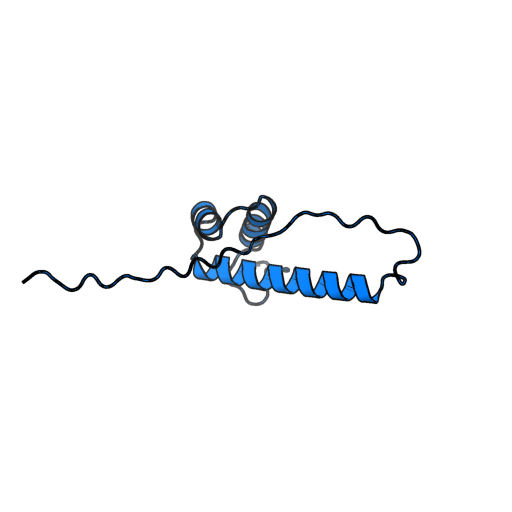N . SER A 1 79 ? 0.762 8.321 -22.212 1.00 82.12 79 SER A N 1
ATOM 647 C CA . SER A 1 79 ? 0.008 8.602 -20.995 1.00 82.12 79 SER A CA 1
ATOM 648 C C . SER A 1 79 ? 0.842 9.463 -20.026 1.00 82.12 79 SER A C 1
ATOM 650 O O . SER A 1 79 ? 1.727 8.972 -19.323 1.00 82.12 79 SER A O 1
ATOM 652 N N . PHE A 1 80 ? 0.562 10.766 -19.965 1.00 65.06 80 PHE A N 1
ATOM 653 C CA . PHE A 1 80 ? 1.210 11.685 -19.026 1.00 65.06 80 PHE A CA 1
ATOM 654 C C . PHE A 1 80 ? 0.533 11.624 -17.647 1.00 65.06 80 PHE A C 1
ATOM 656 O O . PHE A 1 80 ? -0.614 12.040 -17.479 1.00 65.06 80 PHE A O 1
ATOM 663 N N . LEU A 1 81 ? 1.254 11.144 -16.629 1.00 64.50 81 LEU A N 1
ATOM 664 C CA . LEU A 1 81 ? 0.782 11.146 -15.242 1.00 64.50 81 LEU A CA 1
ATOM 665 C C . LEU A 1 81 ? 1.120 12.487 -14.564 1.00 64.50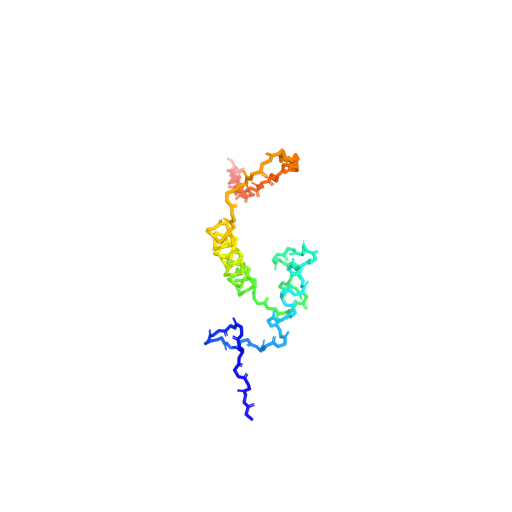 81 LEU A C 1
ATOM 667 O O . LEU A 1 81 ? 2.266 12.735 -14.190 1.00 64.50 81 LEU A O 1
ATOM 671 N N . VAL A 1 82 ? 0.125 13.356 -14.365 1.00 64.50 82 VAL A N 1
ATOM 672 C CA . VAL A 1 82 ? 0.301 14.597 -13.590 1.00 64.50 82 VAL A CA 1
ATOM 673 C C . VAL A 1 82 ? 0.144 14.290 -12.100 1.00 64.50 82 VAL A C 1
ATOM 675 O O . VAL A 1 82 ? -0.961 14.092 -11.598 1.00 64.50 82 VAL A O 1
ATOM 678 N N . LEU A 1 83 ? 1.257 14.269 -11.365 1.00 58.50 83 LEU A N 1
ATOM 679 C CA . LEU A 1 83 ? 1.240 14.162 -9.906 1.00 58.50 83 LEU A CA 1
ATOM 680 C C . LEU A 1 83 ? 0.896 15.528 -9.298 1.00 58.50 83 LEU A C 1
ATOM 682 O O . LEU A 1 83 ? 1.768 16.354 -9.037 1.00 58.50 83 LEU A O 1
ATOM 686 N N . GLY A 1 84 ? -0.395 15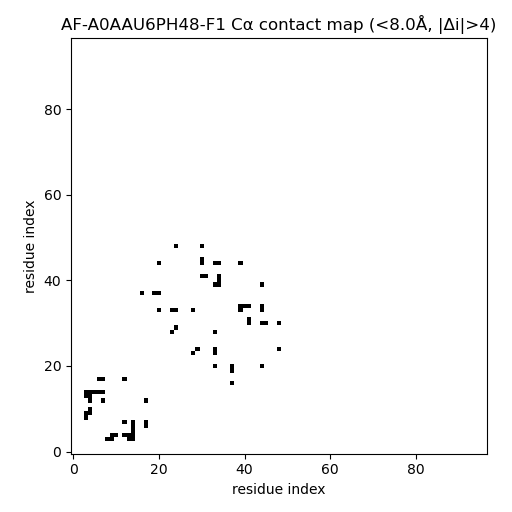.775 -9.078 1.00 54.50 84 GLY A N 1
ATOM 687 C CA . GLY A 1 84 ? -0.867 16.955 -8.359 1.00 54.50 84 GLY A CA 1
ATOM 688 C C . GLY A 1 84 ? -0.438 16.914 -6.891 1.00 54.50 84 GLY A C 1
ATOM 689 O O . GLY A 1 84 ? -1.069 16.250 -6.071 1.00 54.50 84 GLY A O 1
ATOM 690 N N . ALA A 1 85 ? 0.622 17.640 -6.535 1.00 54.41 85 ALA A N 1
ATOM 691 C CA . ALA A 1 85 ? 0.912 17.956 -5.143 1.00 54.41 85 ALA A CA 1
ATOM 692 C C . ALA A 1 85 ? -0.079 19.033 -4.680 1.00 54.41 85 ALA A C 1
ATOM 694 O O . ALA A 1 85 ? 0.129 20.223 -4.911 1.00 54.41 85 ALA A O 1
ATOM 695 N N . SER A 1 86 ? -1.177 18.633 -4.035 1.00 50.16 86 SER A N 1
ATOM 696 C CA . SER A 1 86 ? -2.047 19.584 -3.345 1.00 50.16 86 SER A CA 1
ATOM 697 C C . SER A 1 86 ? -1.320 20.099 -2.098 1.00 50.16 86 SER A C 1
ATOM 699 O O . SER A 1 86 ? -1.479 19.563 -0.999 1.00 50.16 86 SER A O 1
ATOM 701 N N . VAL A 1 87 ? -0.492 21.130 -2.261 1.00 50.03 87 VAL A N 1
ATOM 702 C CA . VAL A 1 87 ? -0.063 21.964 -1.139 1.00 50.03 87 VAL A CA 1
ATOM 703 C C . VAL A 1 87 ? -1.282 22.795 -0.757 1.00 50.03 87 VAL A C 1
ATOM 705 O O . VAL A 1 87 ? -1.577 23.815 -1.375 1.00 50.03 87 VAL A O 1
ATOM 708 N N . GLY A 1 88 ? -2.052 22.307 0.215 1.00 44.41 88 GLY A N 1
ATOM 709 C CA . GLY A 1 88 ? -3.087 23.098 0.866 1.00 44.41 88 GLY A CA 1
ATOM 710 C C . GLY A 1 88 ? -2.410 24.241 1.607 1.00 44.41 88 GLY A C 1
ATOM 711 O O . GLY A 1 88 ? -2.003 24.074 2.753 1.00 44.41 88 GLY A O 1
ATOM 712 N N . ASN A 1 89 ? -2.230 25.376 0.934 1.00 42.31 89 ASN A N 1
ATOM 713 C CA . ASN A 1 89 ? -1.775 26.585 1.590 1.00 42.31 89 ASN A CA 1
ATOM 714 C C . ASN A 1 89 ? -2.957 27.121 2.402 1.00 42.31 89 ASN A C 1
ATOM 716 O O . ASN A 1 89 ? -3.968 27.548 1.839 1.00 42.31 89 ASN A O 1
ATOM 720 N N . ALA A 1 90 ? -2.851 27.033 3.726 1.00 49.94 90 ALA A N 1
ATOM 721 C CA . ALA A 1 90 ? -3.705 27.772 4.634 1.00 49.94 90 ALA A CA 1
ATOM 722 C C . ALA A 1 90 ? -3.424 29.258 4.394 1.00 49.94 90 ALA A C 1
ATOM 724 O O . ALA A 1 90 ? -2.450 29.805 4.902 1.00 49.94 90 ALA A O 1
ATOM 725 N N . ALA A 1 91 ? -4.245 29.896 3.561 1.00 45.72 91 ALA A N 1
ATOM 726 C CA . ALA A 1 91 ? -4.298 31.343 3.505 1.00 45.72 91 ALA A CA 1
ATOM 727 C C . ALA A 1 91 ? -4.817 31.822 4.867 1.00 45.72 91 ALA A C 1
ATOM 729 O O . ALA A 1 91 ? -6.013 31.746 5.154 1.00 45.72 91 ALA A O 1
ATOM 730 N N . GLU A 1 92 ? -3.894 32.252 5.726 1.00 50.81 92 GLU A N 1
ATOM 731 C CA . GLU A 1 92 ? -4.197 33.128 6.848 1.00 50.81 92 GLU A CA 1
ATOM 732 C C . GLU A 1 92 ? -4.999 34.314 6.308 1.00 50.81 92 GLU A C 1
ATOM 734 O O . GLU A 1 92 ? -4.518 35.089 5.485 1.00 50.81 92 GLU A O 1
ATOM 739 N N . VAL A 1 93 ? -6.253 34.422 6.738 1.00 58.03 93 VAL A N 1
ATOM 740 C CA . VAL A 1 93 ? -7.068 35.619 6.551 1.00 58.03 93 VAL A CA 1
ATOM 741 C C . VAL A 1 93 ? -6.596 36.610 7.616 1.00 58.03 93 VAL A C 1
ATOM 743 O O . VAL A 1 93 ? -6.838 36.350 8.799 1.00 58.03 93 VAL A O 1
ATOM 746 N N . PRO A 1 94 ? -5.920 37.724 7.275 1.00 46.25 94 PRO A N 1
ATOM 747 C CA . PRO A 1 94 ? -5.606 38.732 8.269 1.00 46.25 94 PRO A CA 1
ATOM 748 C C . PRO A 1 94 ? -6.924 39.394 8.655 1.00 46.25 94 PRO A C 1
ATOM 750 O O . PRO A 1 94 ? -7.669 39.884 7.804 1.00 46.25 94 PRO A O 1
ATOM 753 N N . GLY A 1 95 ? -7.233 39.308 9.945 1.00 50.88 95 GLY A N 1
ATOM 754 C CA . GLY A 1 95 ? -8.485 39.741 10.528 1.00 50.88 95 GLY A CA 1
ATOM 755 C C . GLY A 1 95 ? -8.864 41.165 10.147 1.00 50.88 95 GLY A C 1
ATOM 756 O O . GLY A 1 95 ? -8.059 42.092 10.184 1.00 50.88 95 GLY A O 1
ATOM 757 N N . ALA A 1 96 ? -10.150 41.307 9.852 1.00 45.47 96 ALA A N 1
ATOM 758 C CA . ALA A 1 96 ? -10.871 42.549 9.991 1.00 45.47 96 ALA A CA 1
ATOM 759 C C . ALA A 1 96 ? -10.677 43.109 11.407 1.00 45.47 96 ALA A C 1
ATOM 761 O O . ALA A 1 96 ? -11.038 42.449 12.388 1.00 45.47 96 ALA A O 1
ATOM 762 N N . ARG A 1 97 ? -10.131 44.320 11.485 1.00 44.09 97 ARG A N 1
ATOM 763 C CA . ARG A 1 97 ? -10.512 45.406 12.396 1.00 44.09 97 ARG A CA 1
ATOM 764 C C . ARG A 1 97 ? -9.841 46.692 11.942 1.00 44.09 97 ARG A C 1
ATOM 766 O O . ARG A 1 97 ? -8.624 46.642 11.673 1.00 44.09 97 ARG A O 1
#

Secondary structure (DSSP, 8-state):
-----SSSTT-SS-HHHHHHHHHHHTTT--HHHHHHHHT--HHHHHHHHHHHHHHHHHHHHHHHHHSPP--S--PPP----------------PPP-

Radius of gyration: 19.68 Å; Cα contacts (8 Å, |Δi|>4): 39; chains: 1; bounding box: 32×64×50 Å

Organism: NCBI:txid3083288

Foldseek 3Di:
DQDAQPVDPPDPDHVVLLVQLVVCVVVVDDLVRSCVVSVHDSVVSVVSVVVVVVVVVVVVVVVVVVDDDPPDDDDDDPDDDDPDPPPPPPPDDDDDD

Nearest PDB structures (foldseek):
  4ldz-assembly1_B  TM=6.579E-01  e=1.312E-01  Bacillus subtilis subsp. subtilis str. 168
  6pax-assembly1_A  TM=6.028E-01  e=2.963E-01  Homo sapiens
  7b9v-assembly1_O  TM=3.581E-01  e=5.132E+00  Saccharomyces cerevisiae